Protein AF-A0A948PQ26-F1 (afdb_monomer_lite)

Foldseek 3Di:
DVQLVVCVVVVHDNQVSVLRVLLVLLQDCVRQPHFQVHAAALVRFDFHKEKDADPVVRFIFIEGRAGQFSRRNVLRVCRRVPHPDHYDYHPRSNVSCVVVPTDGHHRHDPVNVVVSVVCVVCVDCLAPPHDPPVPSPPDDDDDDDDDDDPSDDPNVDD

Radius of gyration: 18.88 Å; chains: 1; bounding box: 50×44×41 Å

Sequence (158 aa):
MEAGWKVLLDGGSAVDAIEKAANIIEVDPEDTSVGYGGFPNEEGVVQLDASIMDGKTYNAGAVACLENIKTPSSVARIVMERTDHVLLVGQDALRFAVKWGFKEENLLTEKTRIAWLRRKEMMSDTDDWGPPDHLKDLEKKDAGNVPEVPPHGTTNVL

pLDDT: mean 83.31, std 19.48, range [37.84, 98.5]

Structure (mmCIF, N/CA/C/O backbone):
data_AF-A0A948PQ26-F1
#
_entry.id   AF-A0A948PQ26-F1
#
loop_
_atom_site.group_PDB
_atom_site.id
_atom_site.type_symbol
_atom_site.label_atom_id
_atom_site.label_alt_id
_atom_site.label_comp_id
_atom_site.label_asym_id
_atom_site.label_entity_id
_atom_site.label_seq_id
_atom_site.pdbx_PDB_ins_code
_atom_site.Cartn_x
_atom_site.Cartn_y
_atom_site.Cartn_z
_atom_site.occupancy
_atom_site.B_iso_or_equiv
_atom_site.auth_seq_id
_atom_site.auth_comp_id
_atom_site.auth_asym_id
_atom_site.auth_atom_id
_atom_site.pdbx_PDB_model_num
ATOM 1 N N . MET A 1 1 ? 7.897 12.166 7.500 1.00 70.62 1 MET A N 1
ATOM 2 C CA . MET A 1 1 ? 7.623 12.117 8.961 1.00 70.62 1 MET A CA 1
ATOM 3 C C . MET A 1 1 ? 6.800 13.302 9.464 1.00 70.62 1 MET A C 1
ATOM 5 O O . MET A 1 1 ? 5.903 13.080 10.267 1.00 70.62 1 MET A O 1
ATOM 9 N N . GLU A 1 2 ? 7.045 14.532 8.998 1.00 88.56 2 GLU A N 1
ATOM 10 C CA . GLU A 1 2 ? 6.343 15.733 9.495 1.00 88.56 2 GLU A CA 1
ATOM 11 C C . GLU A 1 2 ? 4.810 15.657 9.405 1.00 88.56 2 GLU A C 1
ATOM 13 O O . GLU A 1 2 ? 4.125 16.026 10.356 1.00 88.56 2 GLU A O 1
ATOM 18 N N . ALA A 1 3 ? 4.255 15.123 8.310 1.00 90.81 3 ALA A N 1
ATOM 19 C CA . ALA A 1 3 ? 2.800 15.020 8.168 1.00 90.81 3 ALA A CA 1
ATOM 20 C C . ALA A 1 3 ? 2.155 14.068 9.184 1.00 90.81 3 ALA A C 1
ATOM 22 O O . ALA A 1 3 ? 1.117 14.404 9.744 1.00 90.81 3 ALA A O 1
ATOM 23 N N . GLY A 1 4 ? 2.777 12.919 9.468 1.00 92.81 4 GLY A N 1
ATOM 24 C CA . GLY A 1 4 ? 2.288 12.008 10.507 1.00 92.81 4 GLY A CA 1
ATOM 25 C C . GLY A 1 4 ? 2.373 12.640 11.898 1.00 92.81 4 GLY A C 1
ATOM 26 O O . GLY A 1 4 ? 1.433 12.551 12.682 1.00 92.81 4 GLY A O 1
ATOM 27 N N . TRP A 1 5 ? 3.460 13.365 12.181 1.00 94.81 5 TRP A N 1
ATOM 28 C CA . TRP A 1 5 ? 3.614 14.086 13.447 1.00 94.81 5 TRP A CA 1
ATOM 29 C C . TRP A 1 5 ? 2.531 15.149 13.645 1.00 94.81 5 TRP A C 1
ATOM 31 O O . TRP A 1 5 ? 1.956 15.257 14.726 1.00 94.81 5 TRP A O 1
ATOM 41 N N . LYS A 1 6 ? 2.204 15.893 12.584 1.00 95.94 6 LYS A N 1
ATOM 42 C CA . LYS A 1 6 ? 1.120 16.877 12.601 1.00 95.94 6 LYS A CA 1
ATOM 43 C C . LYS A 1 6 ? -0.222 16.243 12.978 1.00 95.94 6 LYS A C 1
ATOM 45 O O . LYS A 1 6 ? -0.911 16.783 13.834 1.00 95.94 6 LYS A O 1
ATOM 50 N N . VAL A 1 7 ? -0.556 15.083 12.407 1.00 96.75 7 VAL A N 1
ATOM 51 C CA . VAL A 1 7 ? -1.794 14.357 12.746 1.00 96.75 7 VAL A CA 1
ATOM 52 C C . VAL A 1 7 ? -1.864 14.041 14.242 1.00 96.75 7 VAL A C 1
ATOM 54 O O . VAL A 1 7 ? -2.906 14.246 14.857 1.00 96.75 7 VAL A O 1
ATOM 57 N N . LEU A 1 8 ? -0.758 13.593 14.844 1.00 96.12 8 LEU A N 1
ATOM 58 C CA . LEU A 1 8 ? -0.711 13.299 16.280 1.00 96.12 8 LEU A CA 1
ATOM 59 C C . LEU A 1 8 ? -0.851 14.560 17.143 1.00 96.12 8 LEU A C 1
ATOM 61 O O . LEU A 1 8 ? -1.569 14.536 18.140 1.00 96.12 8 LEU A O 1
ATOM 65 N N . LEU A 1 9 ? -0.192 15.660 16.762 1.00 96.69 9 LEU A N 1
ATOM 66 C CA . LEU A 1 9 ? -0.298 16.941 17.473 1.00 96.69 9 LEU A CA 1
ATOM 67 C C . LEU A 1 9 ? -1.721 17.511 17.443 1.00 96.69 9 LEU A C 1
ATOM 69 O O . LEU A 1 9 ? -2.162 18.098 18.429 1.00 96.69 9 LEU A O 1
ATOM 73 N N . ASP A 1 10 ? -2.440 17.288 16.345 1.00 97.12 10 ASP A N 1
ATOM 74 C CA . ASP A 1 10 ? -3.830 17.711 16.171 1.00 97.12 10 ASP A CA 1
ATOM 75 C C . ASP A 1 10 ? -4.834 16.750 16.858 1.00 97.12 10 ASP A C 1
ATOM 77 O O . ASP A 1 10 ? -6.046 16.952 16.783 1.00 97.12 10 ASP A O 1
ATOM 81 N N . GLY A 1 11 ? -4.350 15.711 17.556 1.00 96.12 11 GLY A N 1
ATOM 82 C CA . GLY A 1 11 ? -5.171 14.749 18.301 1.00 96.12 11 GLY A CA 1
ATOM 83 C C . GLY A 1 11 ? -5.763 13.612 17.460 1.00 96.12 11 GLY A C 1
ATOM 84 O O . GLY A 1 11 ? -6.692 12.941 17.913 1.00 96.12 11 GLY A O 1
ATOM 85 N N . GLY A 1 12 ? -5.253 13.393 16.245 1.00 95.62 12 GLY A N 1
ATOM 86 C CA . GLY A 1 12 ? -5.629 12.276 15.375 1.00 95.62 12 GLY A CA 1
ATOM 87 C C . GLY A 1 12 ? -5.126 10.915 15.870 1.00 95.62 12 GLY A C 1
ATOM 88 O O . GLY A 1 12 ? -4.352 10.818 16.825 1.00 95.62 12 GLY A O 1
ATOM 89 N N . SER A 1 13 ? -5.570 9.832 15.222 1.00 95.75 13 SER A N 1
ATOM 90 C CA . SER A 1 13 ? -5.170 8.478 15.619 1.00 95.75 13 SER A CA 1
ATOM 91 C C . SER A 1 13 ? -3.780 8.096 15.092 1.00 95.75 13 SER A C 1
ATOM 93 O O . SER A 1 13 ? -3.282 8.655 14.114 1.00 95.75 13 SER A O 1
ATOM 95 N N . ALA A 1 14 ? -3.160 7.087 15.715 1.00 95.75 14 ALA A N 1
ATOM 96 C CA . ALA A 1 14 ? -1.896 6.527 15.233 1.00 95.75 14 ALA A CA 1
ATOM 97 C C . ALA A 1 14 ? -2.019 5.960 13.807 1.00 95.75 14 ALA A C 1
ATOM 99 O O . ALA A 1 14 ? -1.101 6.122 13.009 1.00 95.75 14 ALA A O 1
ATOM 100 N N . VAL A 1 15 ? -3.167 5.357 13.478 1.00 96.88 15 VAL A N 1
ATOM 101 C CA . VAL A 1 15 ? -3.484 4.819 12.145 1.00 96.88 15 VAL A CA 1
ATOM 102 C C . VAL A 1 15 ? -3.519 5.943 11.102 1.00 96.88 15 VAL A C 1
ATOM 104 O O . VAL A 1 15 ? -2.893 5.826 10.052 1.00 96.88 15 VAL A O 1
ATOM 107 N N . ASP A 1 16 ? -4.168 7.069 11.417 1.00 96.31 16 ASP A N 1
ATOM 108 C CA . ASP A 1 16 ? -4.197 8.244 10.531 1.00 96.31 16 ASP A CA 1
ATOM 109 C C . ASP A 1 16 ? -2.791 8.818 10.304 1.00 96.31 16 ASP A C 1
ATOM 111 O O . ASP A 1 16 ? -2.429 9.211 9.192 1.00 96.31 16 ASP A O 1
ATOM 115 N N . ALA A 1 17 ? -1.986 8.866 11.369 1.00 96.81 17 ALA A N 1
ATOM 116 C CA . ALA A 1 17 ? -0.640 9.416 11.323 1.00 96.81 17 ALA A CA 1
ATOM 117 C C . ALA A 1 17 ? 0.297 8.578 10.444 1.00 96.81 17 ALA A C 1
ATOM 119 O O . ALA A 1 17 ? 1.039 9.145 9.634 1.00 96.81 17 ALA A O 1
ATOM 120 N N . ILE A 1 18 ? 0.266 7.248 10.579 1.00 95.75 18 ILE A N 1
ATOM 121 C CA . ILE A 1 18 ? 1.129 6.371 9.781 1.00 95.75 18 ILE A CA 1
ATOM 122 C C . ILE A 1 18 ? 0.683 6.307 8.321 1.00 95.75 18 ILE A C 1
ATOM 124 O O . ILE A 1 18 ? 1.549 6.311 7.453 1.00 95.75 18 ILE A O 1
ATOM 128 N N . GLU A 1 19 ? -0.623 6.352 8.029 1.00 96.62 19 GLU A N 1
ATOM 129 C CA . GLU A 1 19 ? -1.115 6.373 6.646 1.00 96.62 19 GLU A CA 1
ATOM 130 C C . GLU A 1 19 ? -0.628 7.649 5.953 1.00 96.62 19 GLU A C 1
ATOM 132 O O . GLU A 1 19 ? -0.052 7.605 4.870 1.00 96.62 19 GLU A O 1
ATOM 137 N N . LYS A 1 20 ? -0.752 8.813 6.607 1.00 95.81 20 LYS A N 1
ATOM 138 C CA . LYS A 1 20 ? -0.226 10.060 6.033 1.00 95.81 20 LYS A CA 1
ATOM 139 C C . LYS A 1 20 ? 1.285 10.097 5.909 1.00 95.81 20 LYS A C 1
ATOM 141 O O . LYS A 1 20 ? 1.783 10.744 4.991 1.00 95.81 20 LYS A O 1
ATOM 146 N N . ALA A 1 21 ? 2.015 9.436 6.799 1.00 94.94 21 ALA A N 1
ATOM 147 C CA . ALA A 1 21 ? 3.457 9.317 6.659 1.00 94.94 21 ALA A CA 1
ATOM 148 C C . ALA A 1 21 ? 3.845 8.416 5.474 1.00 94.94 21 ALA A C 1
ATOM 150 O O . ALA A 1 21 ? 4.740 8.798 4.722 1.00 94.94 21 ALA A O 1
ATOM 151 N N . ALA A 1 22 ? 3.166 7.278 5.296 1.00 95.00 22 ALA A N 1
ATOM 152 C CA . ALA A 1 22 ? 3.406 6.332 4.208 1.00 95.00 22 ALA A CA 1
ATOM 153 C C . ALA A 1 22 ? 3.069 6.942 2.842 1.00 95.00 22 ALA A C 1
ATOM 155 O O . ALA A 1 22 ? 3.917 6.941 1.952 1.00 95.00 22 ALA A O 1
ATOM 156 N N . ASN A 1 23 ? 1.899 7.580 2.718 1.00 95.38 23 ASN A N 1
ATOM 157 C CA . ASN A 1 23 ? 1.444 8.174 1.460 1.00 95.38 23 ASN A CA 1
ATOM 158 C C . ASN A 1 23 ? 2.413 9.220 0.894 1.00 95.38 23 ASN A C 1
ATOM 160 O O . ASN A 1 23 ? 2.384 9.457 -0.304 1.00 95.38 23 ASN A O 1
ATOM 164 N N . ILE A 1 24 ? 3.238 9.878 1.719 1.00 94.56 24 ILE A N 1
ATOM 165 C CA . ILE A 1 24 ? 4.247 10.830 1.219 1.00 94.56 24 ILE A CA 1
ATOM 166 C C . ILE A 1 24 ? 5.305 10.116 0.387 1.00 94.56 24 ILE A C 1
ATOM 168 O O . ILE A 1 24 ? 5.680 10.626 -0.661 1.00 94.56 24 ILE A O 1
ATOM 172 N N . ILE A 1 25 ? 5.779 8.969 0.870 1.00 92.38 25 ILE A N 1
ATOM 173 C CA . ILE A 1 25 ? 6.809 8.184 0.190 1.00 92.38 25 ILE A CA 1
ATOM 174 C C . ILE A 1 25 ? 6.177 7.478 -1.012 1.00 92.38 25 ILE A C 1
ATOM 176 O O . ILE A 1 25 ? 6.712 7.544 -2.106 1.00 92.38 25 ILE A O 1
ATOM 180 N N . GLU A 1 26 ? 4.981 6.905 -0.840 1.00 94.25 26 GLU A N 1
ATOM 181 C CA . GLU A 1 26 ? 4.269 6.190 -1.908 1.00 94.25 26 GLU A CA 1
ATOM 182 C C . GLU A 1 26 ? 3.957 7.048 -3.147 1.00 94.25 26 GLU A C 1
ATOM 184 O O . GLU A 1 26 ? 3.758 6.509 -4.233 1.00 94.25 26 GLU A O 1
ATOM 189 N N . VAL A 1 27 ? 3.863 8.374 -3.012 1.00 94.19 27 VAL A N 1
ATOM 190 C CA . VAL A 1 27 ? 3.589 9.278 -4.144 1.00 94.19 27 VAL A CA 1
ATOM 191 C C . VAL A 1 27 ? 4.832 9.992 -4.664 1.00 94.19 27 VAL A C 1
ATOM 193 O O . VAL A 1 27 ? 4.714 10.733 -5.643 1.00 94.19 27 VAL A O 1
ATOM 196 N N . ASP A 1 28 ? 5.988 9.805 -4.024 1.00 91.69 28 ASP A N 1
ATOM 197 C CA . ASP A 1 28 ? 7.244 10.428 -4.429 1.00 91.69 28 ASP A CA 1
ATOM 198 C C . ASP A 1 28 ? 7.882 9.635 -5.584 1.00 91.69 28 ASP A C 1
ATOM 200 O O . ASP A 1 28 ? 8.406 8.550 -5.352 1.00 91.69 28 ASP A O 1
ATOM 204 N N . PRO A 1 29 ? 7.892 10.162 -6.826 1.00 86.75 29 PRO A N 1
ATOM 205 C CA . PRO A 1 29 ? 8.485 9.467 -7.971 1.00 86.75 29 PRO A CA 1
ATOM 206 C C . PRO A 1 29 ? 10.001 9.262 -7.872 1.00 86.75 29 PRO A C 1
ATOM 208 O O . PRO A 1 29 ? 10.571 8.538 -8.695 1.00 86.75 29 PRO A O 1
ATOM 211 N N . GLU A 1 30 ? 10.679 9.958 -6.956 1.00 86.56 30 GLU A N 1
ATOM 212 C CA . GLU A 1 30 ? 12.115 9.790 -6.764 1.00 86.56 30 GLU A CA 1
ATOM 213 C C . GLU A 1 30 ? 12.456 8.580 -5.897 1.00 86.56 30 GLU A C 1
ATOM 215 O O . GLU A 1 30 ? 13.555 8.030 -6.058 1.00 86.56 30 GLU A O 1
ATOM 220 N N . ASP A 1 31 ? 11.518 8.129 -5.058 1.00 85.12 31 ASP A N 1
ATOM 221 C CA . ASP A 1 31 ? 11.621 6.864 -4.346 1.00 85.12 31 ASP A CA 1
ATOM 222 C C . ASP A 1 31 ? 11.308 5.712 -5.309 1.00 85.12 31 ASP A C 1
ATOM 224 O O . ASP A 1 31 ? 10.312 5.700 -6.024 1.00 85.12 31 ASP A O 1
ATOM 228 N N . THR A 1 32 ? 12.212 4.738 -5.368 1.00 81.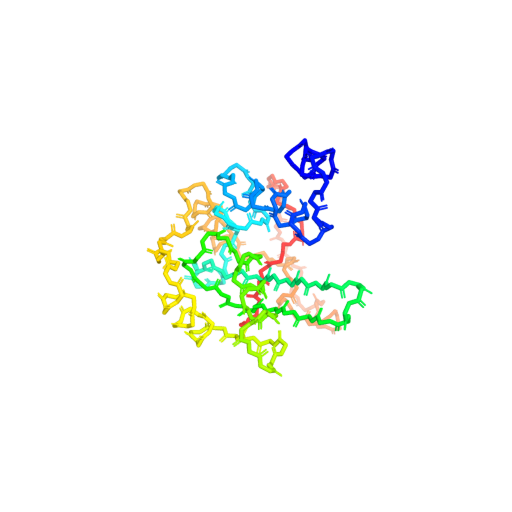56 32 THR A N 1
ATOM 229 C CA . THR A 1 32 ? 12.095 3.585 -6.281 1.00 81.56 32 THR A CA 1
ATOM 230 C C . THR A 1 32 ? 11.798 2.283 -5.544 1.00 81.56 32 THR A C 1
ATOM 232 O O . THR A 1 32 ? 11.713 1.220 -6.159 1.00 81.56 32 THR A O 1
ATOM 235 N N . SER A 1 33 ? 11.641 2.362 -4.223 1.00 79.19 33 SER A N 1
ATOM 236 C CA . SER A 1 33 ? 11.411 1.226 -3.336 1.00 79.19 33 SER A CA 1
ATOM 237 C C . SER A 1 33 ? 9.947 1.065 -2.934 1.00 79.19 33 SER A C 1
ATOM 239 O O . SER A 1 33 ? 9.531 -0.050 -2.628 1.00 79.19 33 SER A O 1
ATOM 241 N N . VAL A 1 34 ? 9.155 2.142 -2.953 1.00 82.69 34 VAL A N 1
ATOM 242 C CA . VAL A 1 34 ? 7.765 2.133 -2.483 1.00 82.69 34 VAL A CA 1
ATOM 243 C C . VAL A 1 34 ? 6.879 2.970 -3.405 1.00 82.69 34 VAL A C 1
ATOM 245 O O . VAL A 1 34 ? 7.161 4.133 -3.653 1.00 82.69 34 VAL A O 1
ATOM 248 N N . GLY A 1 35 ? 5.751 2.412 -3.852 1.00 86.56 35 GLY A N 1
ATOM 249 C CA . GLY A 1 35 ? 4.700 3.188 -4.512 1.00 86.56 35 GLY A CA 1
ATOM 250 C C . GLY A 1 35 ? 4.991 3.601 -5.960 1.00 86.56 35 GLY A C 1
ATOM 251 O O . GLY A 1 35 ? 5.448 2.810 -6.789 1.00 86.56 35 GLY A O 1
ATOM 252 N N . TYR A 1 36 ? 4.633 4.842 -6.290 1.00 90.50 36 TYR A N 1
ATOM 253 C CA . TYR A 1 36 ? 4.783 5.441 -7.611 1.00 90.50 36 TYR A CA 1
ATOM 254 C C . TYR A 1 36 ? 6.255 5.557 -8.001 1.00 90.50 36 TYR A C 1
ATOM 256 O O . TYR A 1 36 ? 7.022 6.232 -7.333 1.00 90.50 36 TYR A O 1
ATOM 264 N N . GLY A 1 37 ? 6.641 4.948 -9.122 1.00 86.25 37 GLY A N 1
ATOM 265 C CA . GLY A 1 37 ? 8.050 4.852 -9.489 1.00 86.25 37 GLY A CA 1
ATOM 266 C C . GLY A 1 37 ? 8.781 3.685 -8.835 1.00 86.25 37 GLY A C 1
ATOM 267 O O . GLY A 1 37 ? 9.993 3.610 -8.980 1.00 86.25 37 GLY A O 1
ATOM 268 N N . GLY A 1 38 ? 8.075 2.742 -8.203 1.00 88.19 38 GLY A N 1
ATOM 269 C CA . GLY A 1 38 ? 8.650 1.472 -7.764 1.00 88.19 38 GLY A CA 1
ATOM 270 C C . GLY A 1 38 ? 9.282 0.666 -8.907 1.00 88.19 38 GLY A C 1
ATOM 271 O O . GLY A 1 38 ? 8.919 0.808 -10.083 1.00 88.19 38 GLY A O 1
ATOM 272 N N . PHE A 1 39 ? 10.248 -0.191 -8.567 1.00 88.81 39 PHE A N 1
ATOM 273 C CA . PHE A 1 39 ? 10.800 -1.144 -9.529 1.00 88.81 39 PHE A CA 1
ATOM 274 C C . PHE A 1 39 ? 9.744 -2.172 -9.958 1.00 88.81 39 PHE A C 1
ATOM 276 O O . PHE A 1 39 ? 9.046 -2.724 -9.108 1.00 88.81 39 PHE A O 1
ATOM 283 N N . PRO A 1 40 ? 9.623 -2.450 -11.266 1.00 90.38 40 PRO A N 1
ATOM 284 C CA . PRO A 1 40 ? 8.685 -3.450 -11.745 1.00 90.38 40 PRO A CA 1
ATOM 285 C C . PRO A 1 40 ? 9.195 -4.884 -11.550 1.00 90.38 40 PRO A C 1
ATOM 287 O O . PRO A 1 40 ? 10.394 -5.124 -11.384 1.00 90.38 40 PRO A O 1
ATOM 290 N N . ASN A 1 41 ? 8.272 -5.835 -11.664 1.00 89.81 41 ASN A N 1
ATOM 291 C CA . ASN A 1 41 ? 8.549 -7.261 -11.788 1.00 89.81 41 ASN A CA 1
ATOM 292 C C . ASN A 1 41 ? 9.210 -7.612 -13.143 1.00 89.81 41 ASN A C 1
ATOM 294 O O . ASN A 1 41 ? 9.518 -6.743 -13.971 1.00 89.81 41 ASN A O 1
ATOM 298 N N . GLU A 1 42 ? 9.439 -8.905 -13.392 1.00 85.94 42 GLU A N 1
ATOM 299 C CA . GLU A 1 42 ? 10.083 -9.391 -14.622 1.00 85.94 42 GLU A CA 1
ATOM 300 C C . GLU A 1 42 ? 9.353 -8.935 -15.897 1.00 85.94 42 GLU A C 1
ATOM 302 O O . GLU A 1 42 ? 9.983 -8.622 -16.910 1.00 85.94 42 GLU A O 1
ATOM 307 N N . GLU A 1 43 ? 8.030 -8.820 -15.855 1.00 88.31 43 GLU A N 1
ATOM 308 C CA . GLU A 1 43 ? 7.217 -8.406 -16.998 1.00 88.31 43 GLU A CA 1
ATOM 309 C C . GLU A 1 43 ? 7.195 -6.885 -17.207 1.00 88.31 43 GLU A C 1
ATOM 311 O O . GLU A 1 43 ? 6.670 -6.404 -18.210 1.00 88.31 43 GLU A O 1
ATOM 316 N N . GLY A 1 44 ? 7.837 -6.115 -16.324 1.00 89.19 44 GLY A N 1
ATOM 317 C CA . GLY A 1 44 ? 7.819 -4.656 -16.388 1.00 89.19 44 GLY A CA 1
ATOM 318 C C . GLY A 1 44 ? 6.580 -4.052 -15.724 1.00 89.19 44 GLY A C 1
ATOM 319 O O . GLY A 1 44 ? 6.295 -2.873 -15.932 1.00 89.19 44 GLY A O 1
ATOM 320 N N . VAL A 1 45 ? 5.859 -4.834 -14.915 1.00 92.94 45 VAL A N 1
ATOM 321 C CA . VAL A 1 45 ? 4.658 -4.411 -14.192 1.00 92.94 45 VAL A CA 1
ATOM 322 C C . VAL A 1 45 ? 5.021 -4.034 -12.759 1.00 92.94 45 VAL A C 1
ATOM 324 O O . VAL A 1 45 ? 5.699 -4.780 -12.057 1.00 92.94 45 VAL A O 1
ATOM 327 N N . VAL A 1 46 ? 4.587 -2.857 -12.310 1.00 93.38 46 VAL A N 1
ATOM 328 C CA . VAL A 1 46 ? 4.800 -2.411 -10.927 1.00 93.38 46 VAL A CA 1
ATOM 329 C C . VAL A 1 46 ? 3.710 -3.002 -10.041 1.00 93.38 46 VAL A C 1
ATOM 331 O O . VAL A 1 46 ? 2.534 -2.675 -10.199 1.00 93.38 46 VAL A O 1
ATOM 334 N N . GLN A 1 47 ? 4.128 -3.845 -9.103 1.00 95.31 47 GLN A N 1
ATOM 335 C CA . GLN A 1 47 ? 3.274 -4.508 -8.125 1.00 95.31 47 GLN A CA 1
ATOM 336 C C . GLN A 1 47 ? 3.665 -4.052 -6.726 1.00 95.31 47 GLN A C 1
ATOM 338 O O . GLN A 1 47 ? 4.842 -4.059 -6.373 1.00 95.31 47 GLN A O 1
ATOM 343 N N . LEU A 1 48 ? 2.672 -3.635 -5.947 1.00 95.19 48 LEU A N 1
ATOM 344 C CA . LEU A 1 48 ? 2.874 -3.050 -4.632 1.00 95.19 48 LEU A CA 1
ATOM 345 C C . LEU A 1 48 ? 2.218 -3.888 -3.541 1.00 95.19 48 LEU A C 1
ATOM 347 O O . LEU A 1 48 ? 1.080 -4.343 -3.681 1.00 95.19 48 LEU A O 1
ATOM 351 N N . ASP A 1 49 ? 2.921 -3.988 -2.419 1.00 96.50 49 ASP A N 1
ATOM 352 C CA . ASP A 1 49 ? 2.458 -4.655 -1.212 1.00 96.50 49 ASP A CA 1
ATOM 353 C C . ASP A 1 49 ? 2.374 -3.631 -0.078 1.00 96.50 49 ASP A C 1
ATOM 355 O O . ASP A 1 49 ? 3.278 -2.814 0.112 1.00 96.50 49 ASP A O 1
ATOM 359 N N . ALA A 1 50 ? 1.286 -3.658 0.689 1.00 97.25 50 ALA A N 1
ATOM 360 C CA . ALA A 1 50 ? 1.131 -2.799 1.856 1.00 97.25 50 ALA A CA 1
ATOM 361 C C . ALA A 1 50 ? 0.265 -3.461 2.922 1.00 97.25 50 ALA A C 1
ATOM 363 O O . ALA A 1 50 ? -0.675 -4.196 2.624 1.00 97.25 50 ALA A O 1
ATOM 364 N N . SER A 1 51 ? 0.544 -3.150 4.185 1.00 97.69 51 SER A N 1
ATOM 365 C CA . SER A 1 51 ? -0.247 -3.618 5.321 1.00 97.69 51 SER A CA 1
ATOM 366 C C . SER A 1 51 ? -0.361 -2.547 6.393 1.00 97.69 51 SER A C 1
ATOM 368 O O . SER A 1 51 ? 0.551 -1.739 6.570 1.00 97.69 51 SER A O 1
ATOM 370 N N . ILE A 1 52 ? -1.465 -2.572 7.127 1.00 98.00 52 ILE A N 1
ATOM 371 C CA . ILE A 1 52 ? -1.764 -1.665 8.226 1.00 98.00 52 ILE A CA 1
ATOM 372 C C . ILE A 1 52 ? -2.456 -2.425 9.356 1.00 98.00 52 ILE A C 1
ATOM 374 O O . ILE A 1 52 ? -3.234 -3.349 9.119 1.00 98.00 52 ILE A O 1
ATOM 378 N N . MET A 1 53 ? -2.166 -2.034 10.595 1.00 97.75 53 MET A N 1
ATOM 379 C CA . MET A 1 53 ? -2.759 -2.624 11.790 1.00 97.75 53 MET A CA 1
ATOM 380 C C . MET A 1 53 ? -3.088 -1.533 12.805 1.00 97.75 53 MET A C 1
ATOM 382 O O . MET A 1 53 ? -2.256 -0.673 13.100 1.00 97.75 53 MET A O 1
ATOM 386 N N . ASP A 1 54 ? -4.285 -1.603 13.379 1.00 97.38 54 ASP A N 1
ATOM 387 C CA . ASP A 1 54 ? -4.661 -0.816 14.545 1.00 97.38 54 ASP A CA 1
ATOM 388 C C . ASP A 1 54 ? -4.388 -1.615 15.825 1.00 97.38 54 ASP A C 1
ATOM 390 O O . ASP A 1 54 ? -5.083 -2.578 16.152 1.00 97.38 54 ASP A O 1
ATOM 394 N N . GLY A 1 55 ? -3.390 -1.184 16.597 1.00 96.06 55 GLY A N 1
ATOM 395 C CA . GLY A 1 55 ? -3.020 -1.833 17.856 1.00 96.06 55 GLY A CA 1
ATOM 396 C C . GLY A 1 55 ? -4.077 -1.741 18.964 1.00 96.06 55 GLY A C 1
ATOM 397 O O . GLY A 1 55 ? -3.990 -2.490 19.934 1.00 96.06 55 GLY A O 1
ATOM 398 N N . LYS A 1 56 ? -5.068 -0.844 18.855 1.00 95.19 56 LYS A N 1
ATOM 399 C CA . LYS A 1 56 ? -6.135 -0.704 19.859 1.00 95.19 56 LYS A CA 1
ATOM 400 C C . LYS A 1 56 ? -7.261 -1.712 19.651 1.00 95.19 56 LYS A C 1
ATOM 402 O O . LYS A 1 56 ? -7.806 -2.227 20.625 1.00 95.19 56 LYS A O 1
ATOM 407 N N . THR A 1 57 ? -7.646 -1.934 18.399 1.00 95.31 57 THR A N 1
ATOM 408 C CA . THR A 1 57 ? -8.753 -2.830 18.031 1.00 95.31 57 THR A CA 1
ATOM 409 C C . THR A 1 57 ? -8.279 -4.214 17.608 1.00 95.31 57 THR A C 1
ATOM 411 O O . THR A 1 57 ? -9.089 -5.133 17.565 1.00 95.31 57 THR A O 1
ATOM 414 N N . TYR A 1 58 ? -6.979 -4.369 17.337 1.00 95.75 58 TYR A N 1
ATOM 415 C CA . TYR A 1 58 ? -6.371 -5.547 16.712 1.00 95.75 58 TYR A CA 1
ATOM 416 C C . TYR A 1 58 ? -6.867 -5.823 15.288 1.00 95.75 58 TYR A C 1
ATOM 418 O O . TYR A 1 58 ? -6.591 -6.892 14.743 1.00 95.75 58 TYR A O 1
ATOM 426 N N . ASN A 1 59 ? -7.556 -4.864 14.664 1.00 97.38 59 ASN A N 1
ATOM 427 C CA . ASN A 1 59 ? -7.919 -4.960 13.259 1.00 97.38 59 ASN A CA 1
ATOM 428 C C . ASN A 1 59 ? -6.677 -4.768 12.386 1.00 97.38 59 ASN A C 1
ATOM 430 O O . ASN A 1 59 ? -5.785 -3.977 12.706 1.00 97.38 59 ASN A O 1
ATOM 434 N N . ALA A 1 60 ? -6.637 -5.487 11.269 1.00 98.00 60 ALA A N 1
ATOM 435 C CA . ALA A 1 60 ? -5.565 -5.401 10.292 1.00 98.00 60 ALA A CA 1
ATOM 436 C C . ALA A 1 60 ? -6.124 -5.477 8.872 1.00 98.00 60 ALA A C 1
ATOM 438 O O . ALA A 1 60 ? -7.174 -6.074 8.638 1.00 98.00 60 ALA A O 1
ATOM 439 N N . GLY A 1 61 ? -5.397 -4.885 7.934 1.00 98.38 61 GLY A N 1
ATOM 440 C CA . GLY A 1 61 ? -5.703 -4.934 6.513 1.00 98.38 61 GLY A CA 1
ATOM 441 C C . GLY A 1 61 ? -4.427 -4.891 5.691 1.00 98.38 61 GLY A C 1
ATOM 442 O O . GLY A 1 61 ? -3.425 -4.306 6.100 1.00 98.38 61 GLY A O 1
ATOM 443 N N . ALA A 1 62 ? -4.453 -5.538 4.538 1.00 98.50 62 ALA A N 1
ATOM 444 C CA . ALA A 1 62 ? -3.307 -5.699 3.673 1.00 98.50 62 ALA A CA 1
ATOM 445 C C . ALA A 1 62 ? -3.738 -5.877 2.218 1.00 98.50 62 ALA A C 1
ATOM 447 O O . ALA A 1 62 ? -4.816 -6.399 1.912 1.00 98.50 62 ALA A O 1
ATOM 448 N N . VAL A 1 63 ? -2.851 -5.455 1.329 1.00 98.12 63 VAL A N 1
ATOM 449 C CA . VAL A 1 63 ? -2.905 -5.720 -0.102 1.00 98.12 63 VAL A CA 1
ATOM 450 C C . VAL A 1 63 ? -1.567 -6.279 -0.555 1.00 98.12 63 VAL A C 1
ATOM 452 O O . VAL A 1 63 ? -0.526 -5.846 -0.063 1.00 98.12 63 VAL A O 1
ATOM 455 N N . ALA A 1 64 ? -1.604 -7.231 -1.479 1.00 97.31 64 ALA A N 1
ATOM 456 C CA . ALA A 1 64 ? -0.409 -7.749 -2.130 1.00 97.31 64 ALA A CA 1
ATOM 457 C C . ALA A 1 64 ? -0.590 -7.810 -3.646 1.00 97.31 64 ALA A C 1
ATOM 459 O O . ALA A 1 64 ? -1.718 -7.922 -4.136 1.00 97.31 64 ALA A O 1
ATOM 460 N N . CYS A 1 65 ? 0.511 -7.733 -4.384 1.00 95.94 65 CYS A N 1
ATOM 461 C CA . CYS A 1 65 ? 0.549 -7.685 -5.843 1.00 95.94 65 CYS A CA 1
ATOM 462 C C . CYS A 1 65 ? -0.433 -6.643 -6.416 1.00 95.94 65 CYS A C 1
ATOM 464 O O . CYS A 1 65 ? -1.074 -6.879 -7.439 1.00 95.94 65 CYS A O 1
ATOM 466 N N . LEU A 1 66 ? -0.630 -5.517 -5.719 1.00 96.81 66 LEU A N 1
ATOM 467 C CA . LEU A 1 66 ? -1.562 -4.480 -6.146 1.00 96.81 66 LEU A CA 1
ATOM 468 C C . LEU A 1 66 ? -0.923 -3.662 -7.263 1.00 96.81 66 LEU A C 1
ATOM 470 O O . LEU A 1 66 ? 0.116 -3.032 -7.080 1.00 96.81 66 LEU A O 1
ATOM 474 N N . GLU A 1 67 ? -1.581 -3.644 -8.410 1.00 96.19 67 GLU A N 1
ATOM 475 C CA . GLU A 1 67 ? -1.136 -2.908 -9.586 1.00 96.19 67 GLU A CA 1
ATOM 476 C C . GLU A 1 67 ? -1.900 -1.591 -9.720 1.00 96.19 67 GLU A C 1
ATOM 478 O O . GLU A 1 67 ? -3.024 -1.449 -9.239 1.00 96.19 67 GLU A O 1
ATOM 483 N N . ASN A 1 68 ? -1.292 -0.627 -10.409 1.00 96.19 68 ASN A N 1
ATOM 484 C CA . ASN A 1 68 ? -1.924 0.607 -10.883 1.00 96.19 68 ASN A CA 1
ATOM 485 C C . ASN A 1 68 ? -2.577 1.524 -9.826 1.00 96.19 68 ASN A C 1
ATOM 487 O O . ASN A 1 68 ? -3.334 2.423 -10.188 1.00 96.19 68 ASN A O 1
ATOM 491 N N . ILE A 1 69 ? -2.291 1.352 -8.533 1.00 96.88 69 ILE A N 1
ATOM 492 C CA . ILE A 1 69 ? -2.770 2.237 -7.460 1.00 96.88 69 ILE A CA 1
ATOM 493 C C . ILE A 1 69 ? -1.578 2.851 -6.733 1.00 96.88 69 ILE A C 1
ATOM 495 O O . ILE A 1 69 ? -0.783 2.135 -6.135 1.00 96.88 69 ILE A O 1
ATOM 499 N N . LYS A 1 70 ? -1.473 4.186 -6.735 1.00 94.62 70 LYS A N 1
ATOM 500 C CA . LYS A 1 70 ? -0.324 4.885 -6.131 1.00 94.62 70 LYS A CA 1
ATOM 501 C C . LYS A 1 70 ? -0.194 4.701 -4.626 1.00 94.62 70 LYS A C 1
ATOM 503 O O . LYS A 1 70 ? 0.921 4.664 -4.134 1.00 94.62 70 LYS A O 1
ATOM 508 N N . THR A 1 71 ? -1.314 4.633 -3.908 1.00 96.06 71 THR A N 1
ATOM 509 C CA . THR A 1 71 ? -1.342 4.618 -2.436 1.00 96.06 71 THR A CA 1
ATOM 510 C C . THR A 1 71 ? -1.844 3.270 -1.909 1.00 96.06 71 THR A C 1
ATOM 512 O O . THR A 1 71 ? -3.013 3.176 -1.505 1.00 96.06 71 THR A O 1
ATOM 515 N N . PRO A 1 72 ? -1.033 2.197 -1.964 1.00 97.00 72 PRO A N 1
ATOM 516 C CA . PRO A 1 72 ? -1.445 0.868 -1.520 1.00 97.00 72 PRO A CA 1
ATOM 517 C C . PRO A 1 72 ? -1.749 0.823 -0.013 1.00 97.00 72 PRO A C 1
ATOM 519 O O . PRO A 1 72 ? -2.681 0.120 0.382 1.00 97.00 72 PRO A O 1
ATOM 522 N N . SER A 1 73 ? -1.066 1.611 0.830 1.00 97.44 73 SER A N 1
ATOM 523 C CA . SER A 1 73 ? -1.360 1.679 2.272 1.00 97.44 73 SER A CA 1
ATOM 524 C C . SER A 1 73 ? -2.780 2.175 2.571 1.00 97.44 73 SER A C 1
ATOM 526 O O . SER A 1 73 ? -3.476 1.601 3.414 1.00 97.44 73 SER A O 1
ATOM 528 N N . SER A 1 74 ? -3.269 3.165 1.820 1.00 97.94 74 SER A N 1
ATOM 529 C CA . SER A 1 74 ? -4.663 3.615 1.905 1.00 97.94 74 SER A CA 1
ATOM 530 C C . SER A 1 74 ? -5.656 2.528 1.478 1.00 97.94 74 SER A C 1
ATOM 532 O O . SER A 1 74 ? -6.729 2.416 2.069 1.00 97.94 74 SER A O 1
ATOM 534 N N . VAL A 1 75 ? -5.323 1.682 0.495 1.00 98.00 75 VAL A N 1
ATOM 535 C CA . VAL A 1 75 ? -6.188 0.541 0.133 1.00 98.00 75 VAL A CA 1
ATOM 536 C C . VAL A 1 75 ? -6.201 -0.497 1.254 1.00 98.00 75 VAL A C 1
ATOM 538 O O . VAL A 1 75 ? -7.278 -0.948 1.643 1.00 98.00 75 VAL A O 1
ATOM 541 N N . ALA A 1 76 ? -5.040 -0.825 1.828 1.00 98.31 76 ALA A N 1
ATOM 542 C CA . ALA A 1 76 ? -4.930 -1.723 2.978 1.00 98.31 76 ALA A CA 1
ATOM 543 C C . ALA A 1 76 ? -5.769 -1.231 4.174 1.00 98.31 76 ALA A C 1
ATOM 545 O O . ALA A 1 76 ? -6.431 -2.027 4.842 1.00 98.31 76 ALA A O 1
ATOM 546 N N . ARG A 1 77 ? -5.831 0.087 4.399 1.00 98.12 77 ARG A N 1
ATOM 547 C CA . ARG A 1 77 ? -6.710 0.689 5.411 1.00 98.12 77 ARG A CA 1
ATOM 548 C C . ARG A 1 77 ? -8.186 0.443 5.121 1.00 98.12 77 ARG A C 1
ATOM 550 O O . ARG A 1 77 ? -8.933 0.075 6.023 1.00 98.12 77 ARG A O 1
ATOM 557 N N . ILE A 1 78 ? -8.613 0.600 3.872 1.00 98.00 78 ILE A N 1
ATOM 558 C CA . ILE A 1 78 ? -10.000 0.317 3.492 1.00 98.00 78 ILE A CA 1
ATOM 559 C C . ILE A 1 78 ? -10.325 -1.175 3.635 1.00 98.00 78 ILE A C 1
ATOM 561 O O . ILE A 1 78 ? -11.431 -1.500 4.061 1.00 98.00 78 ILE A O 1
ATOM 565 N N . VAL A 1 79 ? -9.379 -2.082 3.365 1.00 98.12 79 VAL A N 1
ATOM 566 C CA . VAL A 1 79 ? -9.548 -3.519 3.659 1.00 98.12 79 VAL A CA 1
ATOM 567 C C . VAL A 1 79 ? -9.828 -3.733 5.149 1.00 98.12 79 VAL A C 1
ATOM 569 O O . VAL A 1 79 ? -10.833 -4.359 5.484 1.00 98.12 79 VAL A O 1
ATOM 572 N N . MET A 1 80 ? -9.012 -3.132 6.024 1.00 97.88 80 MET A N 1
ATOM 573 C CA . MET A 1 80 ? -9.166 -3.202 7.484 1.00 97.88 80 MET A CA 1
ATOM 574 C C . MET A 1 80 ? -10.514 -2.650 7.976 1.00 97.88 80 MET A C 1
ATOM 576 O O . MET A 1 80 ? -11.111 -3.195 8.899 1.00 97.88 80 MET A O 1
ATOM 580 N N . GLU A 1 81 ? -10.980 -1.532 7.412 1.00 96.94 81 GLU A N 1
ATOM 581 C CA . GLU A 1 81 ? -12.168 -0.821 7.906 1.00 96.94 81 GLU A CA 1
ATOM 582 C C . GLU A 1 81 ? -13.489 -1.318 7.304 1.00 96.94 81 GLU A C 1
ATOM 584 O O . GLU A 1 81 ? -14.555 -1.086 7.881 1.00 96.94 81 GLU A O 1
ATOM 589 N N . ARG A 1 82 ? -13.457 -1.921 6.110 1.00 96.88 82 ARG A N 1
ATOM 590 C CA . ARG A 1 82 ? -14.661 -2.168 5.296 1.00 96.88 82 ARG A CA 1
ATOM 591 C C . ARG A 1 82 ? -14.882 -3.623 4.919 1.00 96.88 82 ARG A C 1
ATOM 593 O O . ARG A 1 82 ? -15.834 -3.906 4.190 1.00 96.88 82 ARG A O 1
ATOM 600 N N . THR A 1 83 ? -14.035 -4.532 5.384 1.00 95.38 83 THR A N 1
ATOM 601 C CA . THR A 1 83 ? -14.172 -5.963 5.116 1.00 95.38 83 THR A CA 1
ATOM 602 C C . THR A 1 83 ? -13.906 -6.775 6.379 1.00 95.38 83 THR A C 1
ATOM 604 O O . THR A 1 83 ? -13.214 -6.313 7.278 1.00 95.38 83 THR A O 1
ATOM 607 N N . ASP A 1 84 ? -14.424 -8.003 6.423 1.00 95.19 84 ASP A N 1
ATOM 608 C CA . ASP A 1 84 ? -14.098 -8.978 7.476 1.00 95.19 84 ASP A CA 1
ATOM 609 C C . ASP A 1 84 ? -12.799 -9.757 7.165 1.00 95.19 84 ASP A C 1
ATOM 611 O O . ASP A 1 84 ? -12.448 -10.716 7.854 1.00 95.19 84 ASP A O 1
ATOM 615 N N . HIS A 1 85 ? -12.098 -9.391 6.087 1.00 95.75 85 HIS A N 1
ATOM 616 C CA . HIS A 1 85 ? -10.885 -10.048 5.613 1.00 95.75 85 HIS A CA 1
ATOM 617 C C . HIS A 1 85 ? -9.651 -9.192 5.901 1.00 95.75 85 HIS A C 1
ATOM 619 O O . HIS A 1 85 ? -9.719 -7.969 5.942 1.00 95.75 85 HIS A O 1
ATOM 625 N N . VAL A 1 86 ? -8.498 -9.846 6.057 1.00 97.62 86 VAL A N 1
ATOM 626 C CA . VAL A 1 86 ? -7.227 -9.153 6.323 1.00 97.62 86 VAL A CA 1
ATOM 627 C C . VAL A 1 86 ? -6.460 -8.852 5.039 1.00 97.62 86 VAL A C 1
ATOM 629 O O . VAL A 1 86 ? -5.799 -7.830 4.974 1.00 97.62 86 VAL A O 1
ATOM 632 N N . LEU A 1 87 ? -6.522 -9.705 4.015 1.00 98.31 87 LEU A N 1
ATOM 633 C CA . LEU A 1 87 ? -5.662 -9.596 2.833 1.00 98.31 87 LEU A CA 1
ATOM 634 C C . LEU A 1 87 ? -6.470 -9.725 1.541 1.00 98.31 87 LEU A C 1
ATOM 636 O O . LEU A 1 87 ? -7.226 -10.682 1.378 1.00 98.31 87 LEU A O 1
ATOM 640 N N . LEU A 1 88 ? -6.249 -8.796 0.610 1.00 97.88 88 LEU A N 1
ATOM 641 C CA . LEU A 1 88 ? -6.656 -8.908 -0.793 1.00 97.88 88 LEU A CA 1
ATOM 642 C C . LEU A 1 88 ? -5.417 -8.930 -1.692 1.00 97.88 88 LEU A C 1
ATOM 644 O O . LEU A 1 88 ? -4.422 -8.286 -1.381 1.00 97.88 88 LEU A O 1
ATOM 648 N N . VAL A 1 89 ? -5.469 -9.650 -2.815 1.00 98.06 89 VAL A N 1
ATOM 649 C CA . VAL A 1 89 ? -4.290 -9.846 -3.674 1.00 98.06 89 VAL A CA 1
ATOM 650 C C . VAL A 1 89 ? -4.612 -9.594 -5.147 1.00 98.06 89 VAL A C 1
ATOM 652 O O . VAL A 1 89 ? -5.715 -9.897 -5.611 1.00 98.06 89 VAL A O 1
ATOM 655 N N . GLY A 1 90 ? -3.641 -9.055 -5.883 1.00 95.25 90 GLY A N 1
ATOM 656 C CA . GLY A 1 90 ? -3.626 -9.015 -7.342 1.00 95.25 90 GLY A CA 1
ATOM 657 C C . GLY A 1 90 ? -4.769 -8.207 -7.954 1.00 95.25 90 GLY A C 1
ATOM 658 O O . GLY A 1 90 ? -5.220 -7.187 -7.422 1.00 95.25 90 GLY A O 1
ATOM 659 N N . GLN A 1 91 ? -5.299 -8.718 -9.067 1.00 96.62 91 GLN A N 1
ATOM 660 C CA . GLN A 1 91 ? -6.394 -8.085 -9.806 1.00 96.62 91 GLN A CA 1
ATOM 661 C C . GLN A 1 91 ? -7.642 -7.846 -8.943 1.00 96.62 91 GLN A C 1
ATOM 663 O O . GLN A 1 91 ? -8.400 -6.902 -9.174 1.00 96.62 91 GLN A O 1
ATOM 668 N N . ASP A 1 92 ? -7.889 -8.699 -7.951 1.00 96.56 92 ASP A N 1
ATOM 669 C CA . ASP A 1 92 ? -9.052 -8.591 -7.073 1.00 96.56 92 ASP A CA 1
ATOM 670 C C . ASP A 1 92 ? -8.897 -7.424 -6.089 1.00 96.56 92 ASP A C 1
ATOM 672 O O . ASP A 1 92 ? -9.869 -6.700 -5.849 1.00 96.56 92 ASP A O 1
ATOM 676 N N . ALA A 1 93 ? -7.674 -7.175 -5.608 1.00 97.62 93 ALA A N 1
ATOM 677 C CA . ALA A 1 93 ? -7.342 -5.985 -4.828 1.00 97.62 93 ALA A CA 1
ATOM 678 C C . ALA A 1 93 ? -7.507 -4.701 -5.659 1.00 97.62 93 ALA A C 1
ATOM 680 O O . ALA A 1 93 ? -8.101 -3.736 -5.175 1.00 97.62 93 ALA A O 1
ATOM 681 N N . LEU A 1 94 ? -7.087 -4.704 -6.931 1.00 97.62 94 LEU A N 1
ATOM 682 C CA . LEU A 1 94 ? -7.294 -3.569 -7.840 1.00 97.62 94 LEU A CA 1
ATOM 683 C C . LEU A 1 94 ? -8.788 -3.286 -8.059 1.00 97.62 94 LEU A C 1
ATOM 685 O O . LEU A 1 94 ? -9.245 -2.155 -7.885 1.00 97.62 94 LEU A O 1
ATOM 689 N N . ARG A 1 95 ? -9.593 -4.314 -8.370 1.00 97.88 95 ARG A N 1
ATOM 690 C CA . ARG A 1 95 ? -11.051 -4.143 -8.529 1.00 97.88 95 ARG A CA 1
ATOM 691 C C . ARG A 1 95 ? -11.705 -3.600 -7.261 1.00 97.88 95 ARG A C 1
ATOM 693 O O . ARG A 1 95 ? -12.648 -2.812 -7.351 1.00 97.88 95 ARG A O 1
ATOM 700 N N . PHE A 1 96 ? -11.241 -4.032 -6.091 1.00 97.81 96 PHE A N 1
ATOM 701 C CA . PHE A 1 96 ? -11.703 -3.508 -4.812 1.00 97.81 96 PHE A CA 1
ATOM 702 C C . PHE A 1 96 ? -11.337 -2.028 -4.641 1.00 97.81 96 PHE A C 1
ATOM 704 O O . PHE A 1 96 ? -12.220 -1.224 -4.345 1.00 97.81 96 PHE A O 1
ATOM 711 N N . ALA A 1 97 ? -10.082 -1.652 -4.899 1.00 97.81 97 ALA A N 1
ATOM 712 C CA . ALA A 1 97 ? -9.619 -0.270 -4.811 1.00 97.81 97 ALA A CA 1
ATOM 713 C C . ALA A 1 97 ? -10.428 0.659 -5.735 1.00 97.81 97 ALA A C 1
ATOM 715 O O . ALA A 1 97 ? -10.963 1.674 -5.293 1.00 97.81 97 ALA A O 1
ATOM 716 N N . VAL A 1 98 ? -10.625 0.277 -6.999 1.00 98.06 98 VAL A N 1
ATOM 717 C CA . VAL A 1 98 ? -11.406 1.079 -7.958 1.00 98.06 98 VAL A CA 1
ATOM 718 C C . VAL A 1 98 ? -12.855 1.270 -7.493 1.00 98.06 98 VAL A C 1
ATOM 720 O O . VAL A 1 98 ? -13.392 2.374 -7.583 1.00 98.06 98 VAL A O 1
ATOM 723 N N . LYS A 1 99 ? -13.493 0.235 -6.924 1.00 97.69 99 LYS A N 1
ATOM 724 C CA . LYS A 1 99 ? -14.853 0.350 -6.358 1.00 97.69 99 LYS A CA 1
ATOM 725 C C . LYS A 1 99 ? -14.944 1.343 -5.198 1.00 97.69 99 LYS A C 1
ATOM 727 O O . LYS A 1 99 ? -15.995 1.951 -5.015 1.00 97.69 99 LYS A O 1
ATOM 732 N N . TRP A 1 100 ? -13.864 1.510 -4.442 1.00 96.81 100 TRP A N 1
ATOM 733 C CA . TRP A 1 100 ? -13.758 2.483 -3.354 1.00 96.81 100 TRP A CA 1
ATOM 734 C C . TRP A 1 100 ? -13.297 3.875 -3.810 1.00 96.81 100 TRP A C 1
ATOM 736 O O . TRP A 1 100 ? -13.116 4.762 -2.980 1.00 96.81 100 TRP A O 1
ATOM 746 N N . GLY A 1 101 ? -13.168 4.096 -5.123 1.00 97.50 101 GLY A N 1
ATOM 747 C CA . GLY A 1 101 ? -12.887 5.406 -5.709 1.00 97.50 101 GLY A CA 1
ATOM 748 C C . GLY A 1 101 ? -11.404 5.720 -5.887 1.00 97.50 101 GLY A C 1
ATOM 749 O O . GLY A 1 101 ? -11.068 6.858 -6.215 1.00 97.50 101 GLY A O 1
ATOM 750 N N . PHE A 1 102 ? -10.515 4.741 -5.701 1.00 97.31 102 PHE A N 1
ATOM 751 C CA . PHE A 1 102 ? -9.109 4.922 -6.042 1.00 97.31 102 PHE A CA 1
ATOM 752 C C . PHE A 1 102 ? -8.941 5.007 -7.560 1.00 97.31 102 PHE A C 1
ATOM 754 O O . PHE A 1 102 ? -9.609 4.307 -8.325 1.00 97.31 102 PHE A O 1
ATOM 761 N N . LYS A 1 103 ? -8.043 5.891 -7.995 1.00 96.81 103 LYS A N 1
ATOM 762 C CA . LYS A 1 103 ? -7.754 6.091 -9.410 1.00 96.81 103 LYS A CA 1
ATOM 763 C C . LYS A 1 103 ? -6.724 5.070 -9.872 1.00 96.81 103 LYS A C 1
ATOM 765 O O . LYS A 1 103 ? -5.629 5.016 -9.323 1.00 96.81 103 LYS A O 1
ATOM 770 N N . GLU A 1 104 ? -7.080 4.337 -10.917 1.00 96.12 104 GLU A N 1
ATOM 771 C CA . GLU A 1 104 ? -6.146 3.491 -11.645 1.00 96.12 104 GLU A CA 1
ATOM 772 C C . GLU A 1 104 ? -5.220 4.355 -12.516 1.00 96.12 104 GLU A C 1
ATOM 774 O O . GLU A 1 104 ? -5.681 5.184 -13.309 1.00 96.12 104 GLU A O 1
ATOM 779 N N . GLU A 1 105 ? -3.911 4.193 -12.355 1.00 94.94 105 GLU A N 1
ATOM 780 C CA . GLU A 1 105 ? -2.900 4.881 -13.151 1.00 94.94 105 GLU A CA 1
ATOM 781 C C . GLU A 1 105 ? -1.595 4.089 -13.253 1.00 94.94 105 GLU A C 1
ATOM 783 O O . GLU A 1 105 ? -1.233 3.339 -12.353 1.00 94.94 105 GLU A O 1
ATOM 788 N N . ASN A 1 106 ? -0.867 4.283 -14.354 1.00 93.69 106 ASN A N 1
ATOM 789 C CA . ASN A 1 106 ? 0.417 3.623 -14.557 1.00 93.69 106 ASN A CA 1
ATOM 790 C C . ASN A 1 106 ? 1.450 4.134 -13.540 1.00 93.69 106 ASN A C 1
ATOM 792 O O . ASN A 1 106 ? 1.688 5.341 -13.439 1.00 93.69 106 ASN A O 1
ATOM 796 N N . LEU A 1 107 ? 2.067 3.201 -12.816 1.00 93.75 107 LEU A N 1
ATOM 797 C CA . LEU A 1 107 ? 3.059 3.489 -11.783 1.00 93.75 107 LEU A CA 1
ATOM 798 C C . LEU A 1 107 ? 4.500 3.463 -12.298 1.00 93.75 107 LEU A C 1
ATOM 800 O O . LEU A 1 107 ? 5.399 3.959 -11.619 1.00 93.75 107 LEU A O 1
ATOM 804 N N . LEU A 1 108 ? 4.726 2.893 -13.483 1.00 91.94 108 LEU A N 1
ATOM 805 C CA . LEU A 1 108 ? 6.047 2.770 -14.078 1.00 91.94 108 LEU A CA 1
ATOM 806 C C . LEU A 1 108 ? 6.512 4.128 -14.612 1.00 91.94 108 LEU A C 1
ATOM 808 O O . LEU A 1 108 ? 5.919 4.687 -15.538 1.00 91.94 108 LEU A O 1
ATOM 812 N N . THR A 1 109 ? 7.606 4.643 -14.057 1.00 91.00 109 THR A N 1
ATOM 813 C CA . THR A 1 109 ? 8.237 5.877 -14.533 1.00 91.00 109 THR A CA 1
ATOM 814 C C . THR A 1 109 ? 9.301 5.563 -15.578 1.00 91.00 109 THR A C 1
ATOM 816 O O . THR A 1 109 ? 9.825 4.452 -15.654 1.00 91.00 109 THR A O 1
ATOM 819 N N . GLU A 1 110 ? 9.678 6.555 -16.388 1.00 88.19 110 GLU A N 1
ATOM 820 C CA . GLU A 1 110 ? 10.740 6.367 -17.385 1.00 88.19 110 GLU A CA 1
ATOM 821 C C . GLU A 1 110 ? 12.077 5.976 -16.733 1.00 88.19 110 GLU A C 1
ATOM 823 O O . GLU A 1 110 ? 12.806 5.131 -17.250 1.00 88.19 110 GLU A O 1
ATOM 828 N N . LYS A 1 111 ? 12.360 6.534 -15.549 1.00 87.31 111 LYS A N 1
ATOM 829 C CA . LYS A 1 111 ? 13.541 6.223 -14.735 1.00 87.31 111 LYS A CA 1
ATOM 830 C C . LYS A 1 111 ? 13.605 4.731 -14.401 1.00 87.31 111 LYS A C 1
ATOM 832 O O . LYS A 1 111 ? 14.620 4.089 -14.679 1.00 87.31 111 LYS A O 1
ATOM 837 N N . THR A 1 112 ? 12.528 4.161 -13.855 1.00 86.94 112 THR A N 1
ATOM 838 C CA . THR A 1 112 ? 12.506 2.735 -13.502 1.00 86.94 112 THR A CA 1
ATOM 839 C C . THR A 1 112 ? 12.358 1.820 -14.704 1.00 86.94 112 THR A C 1
ATOM 841 O O . THR A 1 112 ? 12.945 0.740 -14.707 1.00 86.94 112 THR A O 1
ATOM 844 N N . ARG A 1 113 ? 11.705 2.274 -15.778 1.00 89.12 113 ARG A N 1
ATOM 845 C CA . ARG A 1 113 ? 11.665 1.559 -17.060 1.00 89.12 113 ARG A CA 1
ATOM 846 C C . ARG A 1 113 ? 13.058 1.375 -17.663 1.00 89.12 113 ARG A C 1
ATOM 848 O O . ARG A 1 113 ? 13.394 0.271 -18.084 1.00 89.12 113 ARG A O 1
ATOM 855 N N . ILE A 1 114 ? 13.882 2.426 -17.692 1.00 87.75 114 ILE A N 1
ATOM 856 C CA . ILE A 1 114 ? 15.263 2.351 -18.199 1.00 87.75 114 ILE A CA 1
ATOM 857 C C . ILE A 1 114 ? 16.102 1.409 -17.330 1.00 87.75 114 ILE A C 1
ATOM 859 O O . ILE A 1 114 ? 16.832 0.571 -17.860 1.00 87.75 114 ILE A O 1
ATOM 863 N N . ALA A 1 115 ? 15.985 1.512 -16.003 1.00 86.06 115 ALA A N 1
ATOM 864 C CA . ALA A 1 115 ? 16.700 0.631 -15.083 1.00 86.06 115 ALA A CA 1
ATOM 865 C C . ALA A 1 115 ? 16.308 -0.847 -15.272 1.00 86.06 115 ALA A C 1
ATOM 867 O O . ALA A 1 115 ? 17.181 -1.715 -15.309 1.00 86.06 115 ALA A O 1
ATOM 868 N N . TRP A 1 116 ? 15.016 -1.125 -15.468 1.00 87.00 116 TRP A N 1
ATOM 869 C CA . TRP A 1 116 ? 14.502 -2.462 -15.765 1.00 87.00 116 TRP A CA 1
ATOM 870 C C . TRP A 1 116 ? 15.002 -3.003 -17.111 1.00 87.00 116 TRP A C 1
ATOM 872 O O . TRP A 1 116 ? 15.488 -4.131 -17.166 1.00 87.00 116 TRP A O 1
ATOM 882 N N . LEU A 1 117 ? 14.972 -2.197 -18.181 1.00 86.50 117 LEU A N 1
ATOM 883 C CA . LEU A 1 117 ? 15.518 -2.589 -19.489 1.00 86.50 117 LEU A CA 1
ATOM 884 C C . LEU A 1 117 ? 17.001 -2.948 -19.394 1.00 86.50 117 LEU A C 1
ATOM 886 O O . LEU A 1 117 ? 17.430 -3.964 -19.934 1.00 86.50 117 LEU A O 1
ATOM 890 N N . ARG A 1 118 ? 17.770 -2.142 -18.657 1.00 83.56 118 ARG A N 1
ATOM 891 C CA . ARG A 1 118 ? 19.192 -2.396 -18.434 1.00 83.56 118 ARG A CA 1
ATOM 892 C C . ARG A 1 118 ? 19.413 -3.700 -17.667 1.00 83.56 118 ARG A C 1
ATOM 894 O O . ARG A 1 118 ? 20.310 -4.459 -18.015 1.00 83.56 118 ARG A O 1
ATOM 901 N N . ARG A 1 119 ? 18.591 -3.991 -16.651 1.00 79.31 119 ARG A N 1
ATOM 902 C CA . ARG A 1 119 ? 18.631 -5.276 -15.932 1.00 79.31 119 ARG A CA 1
ATOM 903 C C . ARG A 1 119 ? 18.339 -6.451 -16.872 1.00 79.31 119 ARG A C 1
ATOM 905 O O . ARG A 1 119 ? 19.085 -7.423 -16.837 1.00 79.31 119 ARG A O 1
ATOM 912 N N . LYS A 1 120 ? 17.321 -6.345 -17.735 1.00 80.75 120 LYS A N 1
ATOM 913 C CA . LYS A 1 120 ? 17.000 -7.379 -18.737 1.00 80.75 120 LYS A CA 1
ATOM 914 C C . LYS A 1 120 ? 18.119 -7.616 -19.745 1.00 80.75 120 LYS A C 1
ATOM 916 O O . LYS A 1 120 ? 18.318 -8.747 -20.162 1.00 80.75 120 LYS A O 1
ATOM 921 N N . GLU A 1 121 ? 18.833 -6.569 -20.145 1.00 76.25 121 GLU A N 1
ATOM 922 C CA . GLU A 1 121 ? 19.971 -6.693 -21.060 1.00 76.25 121 GLU A CA 1
ATOM 923 C C . GLU A 1 121 ? 21.171 -7.379 -20.394 1.00 76.25 121 GLU A C 1
ATOM 925 O O . GLU A 1 121 ? 21.872 -8.154 -21.037 1.00 76.25 121 GLU A O 1
ATOM 930 N N . MET A 1 122 ? 21.398 -7.113 -19.104 1.00 68.50 122 MET A N 1
ATOM 931 C CA . MET A 1 122 ? 22.572 -7.608 -18.384 1.00 68.50 122 MET A CA 1
ATOM 932 C C . MET A 1 122 ? 22.421 -9.027 -17.819 1.00 68.50 122 MET A C 1
ATOM 934 O O . MET A 1 122 ? 23.450 -9.547 -17.407 1.00 68.50 122 MET A O 1
ATOM 938 N N . MET A 1 123 ? 21.206 -9.615 -17.786 1.00 59.81 123 MET A N 1
ATOM 939 C CA . MET A 1 123 ? 20.888 -10.974 -17.279 1.00 59.81 123 MET A CA 1
ATOM 940 C C . MET A 1 123 ? 21.889 -11.444 -16.212 1.00 59.81 123 MET A C 1
ATOM 942 O O . MET A 1 123 ? 22.794 -12.218 -16.503 1.00 59.81 123 MET A O 1
ATOM 946 N N . SER A 1 124 ? 21.801 -10.877 -15.006 1.00 58.41 124 SER A N 1
ATOM 947 C CA . SER A 1 124 ? 22.881 -11.013 -14.026 1.00 58.41 124 SER A CA 1
ATOM 948 C C . SER A 1 124 ? 23.061 -12.461 -13.568 1.00 58.41 124 SER A C 1
ATOM 950 O O . SER A 1 124 ? 22.161 -13.030 -12.957 1.00 58.41 124 SER A O 1
ATOM 952 N N . ASP A 1 125 ? 24.267 -13.008 -13.729 1.00 55.38 125 ASP A N 1
ATOM 953 C CA . ASP A 1 125 ? 24.677 -14.300 -13.145 1.00 55.38 125 ASP A CA 1
ATOM 954 C C . ASP A 1 125 ? 24.689 -14.288 -11.602 1.00 55.38 125 ASP A C 1
ATOM 956 O O . ASP A 1 125 ? 24.884 -15.314 -10.947 1.00 55.38 125 ASP A O 1
ATOM 960 N N . THR A 1 126 ? 24.525 -13.105 -11.003 1.00 56.19 126 THR A N 1
ATOM 961 C CA . THR A 1 126 ? 24.424 -12.898 -9.555 1.00 56.19 126 THR A CA 1
ATOM 962 C C . THR A 1 126 ? 22.985 -12.768 -9.062 1.00 56.19 126 THR A C 1
ATOM 964 O O . THR A 1 126 ? 22.803 -12.459 -7.889 1.00 56.19 126 THR A O 1
ATOM 967 N N . ASP A 1 127 ? 21.986 -12.903 -9.937 1.00 60.91 127 ASP A N 1
ATOM 968 C CA . ASP A 1 127 ? 20.582 -12.888 -9.527 1.00 60.91 127 ASP A CA 1
ATOM 969 C C . ASP A 1 127 ? 20.246 -14.180 -8.760 1.00 60.91 127 ASP A C 1
ATOM 971 O O . ASP A 1 127 ? 20.748 -15.263 -9.083 1.00 60.91 127 ASP A O 1
ATOM 975 N N . ASP A 1 128 ? 19.374 -14.081 -7.755 1.00 59.00 128 ASP A N 1
ATOM 976 C CA . ASP A 1 128 ? 18.928 -15.220 -6.937 1.00 59.00 128 ASP A CA 1
ATOM 977 C C . ASP A 1 128 ? 18.083 -16.225 -7.750 1.00 59.00 128 ASP A C 1
ATOM 979 O O . ASP A 1 128 ? 17.745 -17.304 -7.263 1.00 59.00 128 ASP A O 1
ATOM 983 N N . TRP A 1 129 ? 17.788 -15.893 -9.012 1.00 52.91 129 TRP A N 1
ATOM 984 C CA . TRP A 1 129 ? 17.234 -16.786 -10.030 1.00 52.91 129 TRP A CA 1
ATOM 985 C C . TRP A 1 129 ? 18.202 -17.890 -10.488 1.00 52.91 129 TRP A C 1
ATOM 987 O O . TRP A 1 129 ? 17.764 -18.915 -11.016 1.00 52.91 129 TRP A O 1
ATOM 997 N N . GLY A 1 130 ? 19.517 -17.688 -10.318 1.00 55.00 130 GLY A N 1
ATOM 998 C CA . GLY A 1 130 ? 20.541 -18.648 -10.726 1.00 55.00 130 GLY A CA 1
ATOM 999 C C . GLY A 1 130 ? 20.367 -20.026 -10.069 1.00 55.00 130 GLY A C 1
ATOM 1000 O O . GLY A 1 130 ? 19.613 -20.180 -9.105 1.00 55.00 130 GLY A O 1
ATOM 1001 N N . PRO A 1 131 ? 21.078 -21.061 -10.552 1.00 53.84 131 PRO A N 1
ATOM 1002 C CA . PRO A 1 131 ? 21.005 -22.387 -9.954 1.00 53.84 131 PRO A CA 1
ATOM 1003 C C . PRO A 1 131 ? 21.247 -22.280 -8.438 1.00 53.84 131 PRO A C 1
ATOM 1005 O O . PRO A 1 131 ? 22.151 -21.539 -8.040 1.00 53.84 131 PRO A O 1
ATOM 1008 N N . PRO A 1 132 ? 20.478 -22.972 -7.574 1.00 59.12 132 PRO A N 1
ATOM 1009 C CA . PRO A 1 132 ? 20.723 -22.948 -6.132 1.00 59.12 132 PRO A CA 1
ATOM 1010 C C . PRO A 1 132 ? 22.195 -23.261 -5.843 1.00 59.12 132 PRO A C 1
ATOM 1012 O O . PRO A 1 132 ? 22.812 -23.986 -6.615 1.00 59.12 132 PRO A O 1
ATOM 1015 N N . ASP A 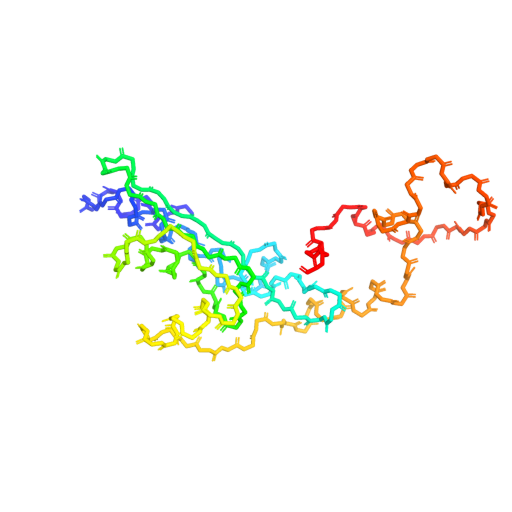1 133 ? 22.771 -22.730 -4.758 1.00 63.25 133 ASP A N 1
ATOM 1016 C CA . ASP A 1 133 ? 24.236 -22.655 -4.550 1.00 63.25 133 ASP A CA 1
ATOM 1017 C C . ASP A 1 133 ? 25.022 -23.940 -4.876 1.00 63.25 133 ASP A C 1
ATOM 1019 O O . ASP A 1 133 ? 26.132 -23.8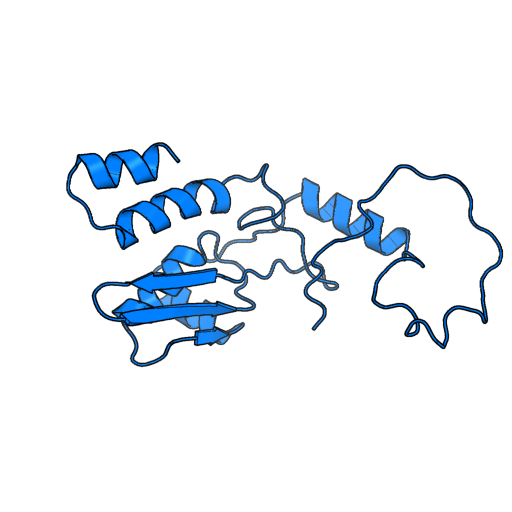79 -5.396 1.00 63.25 133 ASP A O 1
ATOM 1023 N N . HIS A 1 134 ? 24.415 -25.106 -4.650 1.00 62.84 134 HIS A N 1
ATOM 1024 C CA . HIS A 1 134 ? 24.962 -26.429 -4.963 1.00 62.84 134 HIS A CA 1
ATOM 1025 C C . HIS A 1 134 ? 25.065 -26.778 -6.467 1.00 62.84 134 HIS A C 1
ATOM 1027 O O . HIS A 1 134 ? 25.561 -27.850 -6.805 1.00 62.84 134 HIS A O 1
ATOM 1033 N N . LEU A 1 135 ? 24.603 -25.909 -7.367 1.00 55.59 135 LEU A N 1
ATOM 1034 C CA . LEU A 1 135 ? 24.628 -26.053 -8.827 1.00 55.59 135 LEU A CA 1
ATOM 1035 C C . LEU A 1 135 ? 25.423 -24.924 -9.524 1.00 55.59 135 LEU A C 1
ATOM 1037 O O . LEU A 1 135 ? 25.594 -24.970 -10.740 1.00 55.59 135 LEU A O 1
ATOM 1041 N N . LYS A 1 136 ? 25.941 -23.932 -8.778 1.00 54.81 136 LYS A N 1
ATOM 1042 C CA . LYS A 1 136 ? 26.607 -22.722 -9.318 1.00 54.81 136 LYS A CA 1
ATOM 1043 C C . LYS A 1 136 ? 28.024 -22.947 -9.875 1.00 54.81 136 LYS A C 1
ATOM 1045 O O . LYS A 1 136 ? 28.564 -22.058 -10.531 1.00 54.81 136 LYS A O 1
ATOM 1050 N N . ASP A 1 137 ? 28.640 -24.104 -9.631 1.00 52.56 137 ASP A N 1
ATOM 1051 C CA . ASP A 1 137 ? 30.047 -24.375 -9.987 1.00 52.56 137 ASP A CA 1
ATOM 1052 C C . ASP A 1 137 ? 30.246 -25.007 -11.377 1.00 52.56 137 ASP A C 1
ATOM 1054 O O . ASP A 1 137 ? 31.363 -25.375 -11.739 1.00 52.56 137 ASP A O 1
ATOM 1058 N N . LEU A 1 138 ? 29.186 -25.120 -12.182 1.00 50.97 138 LEU A N 1
ATOM 1059 C CA . LEU A 1 138 ? 29.274 -25.726 -13.514 1.00 50.97 138 LEU A CA 1
ATOM 1060 C C . LEU A 1 138 ? 29.671 -24.738 -14.629 1.00 50.97 138 LEU A C 1
ATOM 1062 O O . LEU A 1 138 ? 30.180 -25.188 -15.652 1.00 50.97 138 LEU A O 1
ATOM 1066 N N . GLU A 1 139 ? 29.517 -23.418 -14.445 1.00 47.72 139 GLU A N 1
ATOM 1067 C CA . GLU A 1 139 ? 29.609 -22.453 -15.564 1.00 47.72 139 GLU A CA 1
ATOM 1068 C C . GLU A 1 139 ? 30.344 -21.132 -15.250 1.00 47.72 139 GLU A C 1
ATOM 1070 O O . GLU A 1 139 ? 30.127 -20.117 -15.901 1.00 47.72 139 GLU A O 1
ATOM 1075 N N . LYS A 1 140 ? 31.273 -21.097 -14.287 1.00 43.34 140 LYS A N 1
ATOM 1076 C CA . LYS A 1 140 ? 32.063 -19.875 -14.028 1.00 43.34 140 LYS A CA 1
ATOM 1077 C C . LYS A 1 140 ? 33.293 -19.772 -14.931 1.00 43.34 140 LYS A C 1
ATOM 1079 O O . LYS A 1 140 ? 34.392 -20.154 -14.524 1.00 43.34 140 LYS A O 1
ATOM 1084 N N . LYS A 1 141 ? 33.139 -19.189 -16.122 1.00 38.47 141 LYS A N 1
ATOM 1085 C CA . LYS A 1 141 ? 34.239 -18.506 -16.823 1.00 38.47 141 LYS A CA 1
ATOM 1086 C C . LYS A 1 141 ? 33.758 -17.226 -17.509 1.00 38.47 141 LYS A C 1
ATOM 1088 O O . LYS A 1 141 ? 32.961 -17.279 -18.431 1.00 38.47 141 LYS A O 1
ATOM 1093 N N . ASP A 1 142 ? 34.381 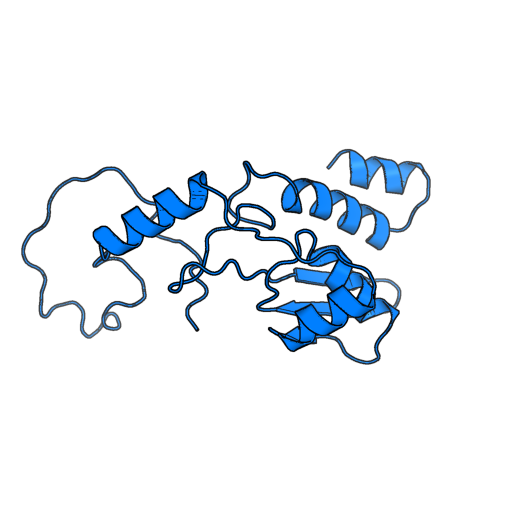-16.133 -17.075 1.00 47.09 142 ASP A N 1
ATOM 1094 C CA . ASP A 1 142 ? 34.572 -14.862 -17.781 1.00 47.09 142 ASP A CA 1
ATOM 1095 C C . ASP A 1 142 ? 33.402 -13.862 -17.834 1.00 47.09 142 ASP A C 1
ATOM 1097 O O . ASP A 1 142 ? 32.623 -13.855 -18.777 1.00 47.09 142 ASP A O 1
ATOM 1101 N N . ALA A 1 143 ? 33.405 -12.879 -16.922 1.00 39.84 143 ALA A N 1
ATOM 1102 C CA . ALA A 1 143 ? 32.983 -11.505 -17.234 1.00 39.84 143 ALA A CA 1
ATOM 1103 C C . ALA A 1 143 ? 33.542 -10.499 -16.208 1.00 39.84 143 ALA A C 1
ATOM 1105 O O . ALA A 1 143 ? 33.386 -10.664 -15.000 1.00 39.84 143 ALA A O 1
ATOM 1106 N N . GLY A 1 144 ? 34.239 -9.468 -16.696 1.00 38.56 144 GLY A N 1
ATOM 1107 C CA . GLY A 1 144 ? 34.879 -8.417 -15.899 1.00 38.56 144 GLY A CA 1
ATOM 1108 C C . GLY A 1 144 ? 34.130 -7.075 -15.890 1.00 38.56 144 GLY A C 1
ATOM 1109 O O . GLY A 1 144 ? 33.373 -6.769 -16.803 1.00 38.56 144 GLY A O 1
ATOM 1110 N N . ASN A 1 145 ? 34.417 -6.300 -14.834 1.00 49.56 145 ASN A N 1
ATOM 1111 C CA . ASN A 1 145 ? 34.120 -4.894 -14.487 1.00 49.56 145 ASN A CA 1
ATOM 1112 C C . ASN A 1 145 ? 33.076 -4.082 -15.288 1.00 49.56 145 ASN A C 1
ATOM 1114 O O . ASN A 1 145 ? 33.370 -3.514 -16.341 1.00 49.56 145 ASN A O 1
ATOM 1118 N N . VAL A 1 146 ? 31.918 -3.870 -14.647 1.00 44.22 146 VAL A N 1
ATOM 1119 C CA . VAL A 1 146 ? 30.807 -2.972 -15.024 1.00 44.22 146 VAL A CA 1
ATOM 1120 C C . VAL A 1 146 ? 30.314 -2.252 -13.742 1.00 44.22 146 VAL A C 1
ATOM 1122 O O . VAL A 1 146 ? 30.503 -2.801 -12.657 1.00 44.22 146 VAL A O 1
ATOM 1125 N N . PRO A 1 147 ? 29.742 -1.027 -13.807 1.00 40.06 147 PRO A N 1
ATOM 1126 C CA . PRO A 1 147 ? 29.326 -0.269 -12.617 1.00 40.06 147 PRO A CA 1
ATOM 1127 C C . PRO A 1 147 ? 28.317 -1.009 -11.727 1.00 40.06 147 PRO A C 1
ATOM 1129 O O . PRO A 1 147 ? 27.424 -1.675 -12.250 1.00 40.06 147 PRO A O 1
ATOM 1132 N N . GLU A 1 148 ? 28.429 -0.828 -10.404 1.00 43.38 148 GLU A N 1
ATOM 1133 C CA . GLU A 1 148 ? 27.624 -1.522 -9.387 1.00 43.38 148 GLU A CA 1
ATOM 1134 C C . GLU A 1 148 ? 26.119 -1.272 -9.555 1.00 43.38 148 GLU A C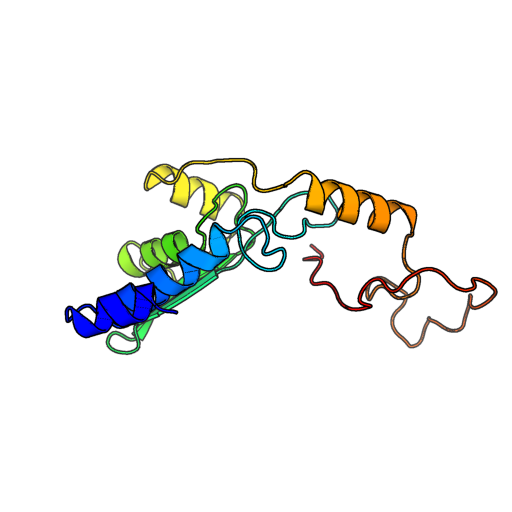 1
ATOM 1136 O O . GLU A 1 148 ? 25.590 -0.200 -9.257 1.00 43.38 148 GLU A O 1
ATOM 1141 N N . VAL A 1 149 ? 25.421 -2.312 -10.003 1.00 48.50 149 VAL A N 1
ATOM 1142 C CA . VAL A 1 149 ? 24.005 -2.510 -9.707 1.00 48.50 149 VAL A CA 1
ATOM 1143 C C . VAL A 1 149 ? 23.955 -3.178 -8.332 1.00 48.50 149 VAL A C 1
ATOM 1145 O O . VAL A 1 149 ? 24.700 -4.139 -8.129 1.00 48.50 149 VAL A O 1
ATOM 1148 N N . PRO A 1 150 ? 23.129 -2.705 -7.380 1.00 48.91 150 PRO A N 1
ATOM 1149 C CA . PRO A 1 150 ? 22.987 -3.373 -6.096 1.00 48.91 150 PRO A CA 1
ATOM 1150 C C . PRO A 1 150 ? 22.685 -4.863 -6.326 1.00 48.91 150 PRO A C 1
ATOM 1152 O O . PRO A 1 150 ? 21.737 -5.166 -7.056 1.00 48.91 150 PRO A O 1
ATOM 1155 N N . PRO A 1 151 ? 23.456 -5.788 -5.726 1.00 42.56 151 PRO A N 1
ATOM 1156 C CA . PRO A 1 151 ? 23.281 -7.229 -5.928 1.00 42.56 151 PRO A CA 1
ATOM 1157 C C . PRO A 1 151 ? 21.962 -7.759 -5.354 1.00 42.56 151 PRO A C 1
ATOM 1159 O O . PRO A 1 151 ? 21.684 -8.947 -5.432 1.00 42.56 151 PRO A O 1
ATOM 1162 N N . HIS A 1 152 ? 21.169 -6.887 -4.735 1.00 44.06 152 HIS A N 1
ATOM 1163 C CA . HIS A 1 152 ? 19.925 -7.204 -4.065 1.00 44.06 152 HIS A CA 1
ATOM 1164 C C . HIS A 1 152 ? 18.874 -6.252 -4.621 1.00 44.06 152 HIS A C 1
ATOM 1166 O O . HIS A 1 152 ? 18.975 -5.032 -4.475 1.00 44.06 152 HIS A O 1
ATOM 1172 N N . GLY A 1 153 ? 17.869 -6.810 -5.275 1.00 44.72 153 GLY A N 1
ATOM 1173 C CA . GLY A 1 153 ? 16.662 -6.097 -5.639 1.00 44.72 153 GLY A CA 1
ATOM 1174 C C . GLY A 1 153 ? 15.492 -7.025 -5.397 1.00 44.72 153 GLY A C 1
ATOM 1175 O O . GLY A 1 153 ? 15.531 -8.176 -5.814 1.00 44.72 153 GLY A O 1
ATOM 1176 N N . THR A 1 154 ? 14.457 -6.521 -4.737 1.00 41.22 154 THR A N 1
ATOM 1177 C CA . THR A 1 154 ? 13.170 -7.198 -4.598 1.00 41.22 154 THR A CA 1
ATOM 1178 C C . THR A 1 154 ? 12.463 -7.172 -5.952 1.00 41.22 154 THR A C 1
ATOM 1180 O O . THR A 1 154 ? 11.513 -6.421 -6.158 1.00 41.22 154 THR A O 1
ATOM 1183 N N . THR A 1 155 ? 12.961 -7.925 -6.933 1.00 44.84 155 THR A N 1
ATOM 1184 C CA . THR A 1 155 ? 12.063 -8.361 -7.999 1.00 44.84 155 THR A CA 1
ATOM 1185 C C . THR A 1 155 ? 11.096 -9.299 -7.298 1.00 44.84 155 THR A C 1
ATOM 1187 O O . THR A 1 155 ? 11.523 -10.329 -6.781 1.00 44.84 155 THR A O 1
ATOM 1190 N N . ASN A 1 156 ? 9.821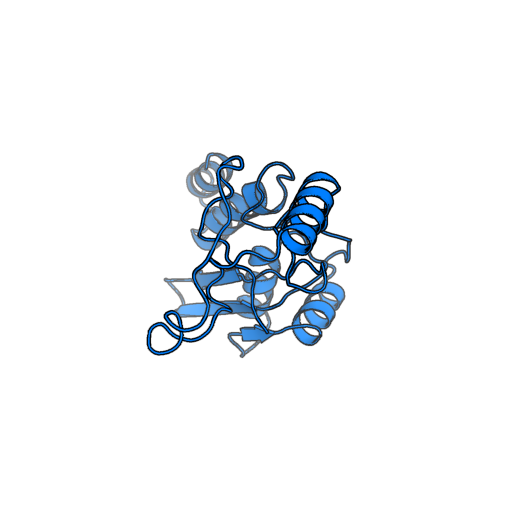 -8.927 -7.208 1.00 41.28 156 ASN A N 1
ATOM 1191 C CA . ASN A 1 156 ? 8.795 -9.903 -6.875 1.00 41.28 156 ASN A CA 1
ATOM 1192 C C . ASN A 1 156 ? 8.814 -10.919 -8.016 1.00 41.28 156 ASN A C 1
ATOM 1194 O O . ASN A 1 156 ? 8.440 -10.616 -9.150 1.00 41.28 156 ASN A O 1
ATOM 1198 N N . VAL A 1 157 ? 9.436 -12.060 -7.740 1.00 40.06 157 VAL A N 1
ATOM 1199 C CA . VAL A 1 157 ? 9.506 -13.183 -8.659 1.00 40.06 157 VAL A CA 1
ATOM 1200 C C . VAL A 1 157 ? 8.284 -14.032 -8.348 1.00 40.06 157 VAL A C 1
ATOM 1202 O O . VAL A 1 157 ? 8.176 -14.520 -7.219 1.00 40.06 157 VAL A O 1
ATOM 1205 N N . LEU A 1 158 ? 7.425 -14.187 -9.364 1.00 37.84 158 LEU A N 1
ATOM 1206 C CA . LEU A 1 158 ? 6.055 -14.739 -9.376 1.00 37.84 158 LEU A CA 1
ATOM 1207 C C . LEU A 1 158 ? 4.933 -13.699 -9.248 1.00 37.84 158 LEU A C 1
ATOM 1209 O O . LEU A 1 158 ? 4.833 -13.032 -8.198 1.00 37.84 158 LEU A O 1
#

Secondary structure (DSSP, 8-state):
-HHHHHHHHTT--HHHHHHHHHHHHHT-TT-SSSSTTPPP-TTS--EEEEEEE-TTT--EEEEEEEES-S-HHHHHHHHHHH-S-SEEEHHHHHHHHHHTTPPP-----HHHHHHHHHHHHH--TTSTTSSPGGGGGG------------S-------